Protein AF-A0A3B9Y6M0-F1 (afdb_monomer)

Nearest PDB structures (foldseek):
  7udb-assembly1_B  TM=4.988E-01  e=3.329E+00  Rattus norvegicus
  4oyd-assembly2_D  TM=5.673E-01  e=6.336E+00  synthetic construct
  1wlx-assembly1_A  TM=3.852E-01  e=4.947E+00  Homo sapiens

Foldseek 3Di:
DDLLVVLLVLLVVLLVVLVVLQVVQVVQLVVLPPDPDPDPVSVVVSVVSLVVSLVVCLVVNLVSVVVSVVSVVVSLVVDDPVSNVVSVVSSCVRCVVLLCQAPLSVCVVVPDPPDDPRVVNVVCLQVLQQDGPGSSNSSSSNSVSPDPVSVVVNPPDD

Solvent-accessible surface area (backbone atoms only — not comparable to full-atom values): 8953 Å² total; per-residue (Å²): 133,55,63,67,55,52,54,51,53,50,44,51,50,54,41,54,50,53,55,50,50,44,52,52,51,53,62,70,41,54,88,72,64,78,63,89,69,94,49,80,66,49,60,58,49,47,49,51,53,44,51,54,52,35,66,68,46,42,60,62,54,43,55,52,50,54,52,49,52,51,52,50,56,59,46,57,77,73,46,52,77,70,53,44,56,54,51,53,52,51,45,43,69,66,45,44,70,56,50,54,47,4,56,65,51,34,48,64,68,68,47,66,90,86,58,83,77,46,63,67,56,51,49,51,52,70,68,59,67,59,42,52,94,46,63,61,15,23,39,48,21,40,45,61,48,62,34,74,69,43,45,54,58,67,65,50,78,132

pLDDT: mean 88.09, std 11.87, range [53.06, 98.62]

Sequence (158 aa):
MNTAENVIQLTDTMRAFLDKLDADLHTSLKPSITSFPSEPEHWANVQKVQDSLCQQYNPMLTDFLDASYASLTELDTELSPQDRGACQSYHRALLQPYFLQSQFVRRALDKPLGYAGDFGVNEMLFDNKPCGVSPISRLISHYALNNGPARAHRGRMP

Structure (mmCIF, N/CA/C/O backbone):
data_AF-A0A3B9Y6M0-F1
#
_entry.id   AF-A0A3B9Y6M0-F1
#
loop_
_atom_site.group_PDB
_atom_site.id
_atom_site.type_symbol
_atom_site.label_atom_id
_atom_site.label_alt_id
_atom_site.label_comp_id
_atom_site.label_asym_id
_atom_site.label_entity_id
_atom_site.label_seq_id
_atom_site.pdbx_PDB_ins_code
_atom_site.Cartn_x
_atom_site.Cartn_y
_atom_site.Cartn_z
_atom_site.occupancy
_atom_site.B_iso_or_equiv
_atom_site.auth_seq_id
_atom_site.auth_comp_id
_atom_site.auth_asym_id
_atom_site.auth_atom_id
_atom_site.pdbx_PDB_model_num
ATOM 1 N N . MET A 1 1 ? -8.166 -6.309 25.920 1.00 61.28 1 MET A N 1
ATOM 2 C CA . MET A 1 1 ? -7.571 -5.338 24.988 1.00 61.28 1 MET A CA 1
ATOM 3 C C . MET A 1 1 ? 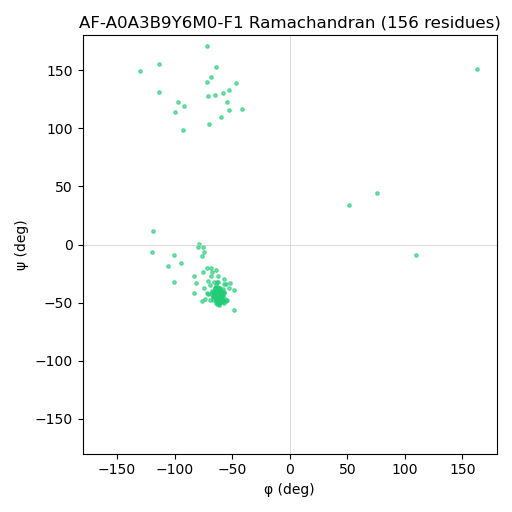-8.730 -4.656 24.287 1.00 61.28 1 MET A C 1
ATOM 5 O O . MET A 1 1 ? -9.620 -5.360 23.822 1.00 61.28 1 MET A O 1
ATOM 9 N N . ASN A 1 2 ? -8.812 -3.331 24.359 1.00 88.69 2 ASN A N 1
ATOM 10 C CA . ASN A 1 2 ? -9.865 -2.540 23.714 1.00 88.69 2 ASN A CA 1
ATOM 11 C C . ASN A 1 2 ? -9.686 -2.617 22.180 1.00 88.69 2 ASN A C 1
ATOM 13 O O . ASN A 1 2 ? -8.554 -2.633 21.703 1.00 88.69 2 ASN A O 1
ATOM 17 N N . THR A 1 3 ? -10.767 -2.652 21.396 1.00 93.19 3 THR A N 1
ATOM 18 C CA . THR A 1 3 ? -10.730 -2.610 19.920 1.00 93.19 3 THR A CA 1
ATOM 19 C C . THR A 1 3 ? -9.836 -1.478 19.394 1.00 93.19 3 THR A C 1
ATOM 21 O O . THR A 1 3 ? -9.058 -1.693 18.467 1.00 93.19 3 THR A O 1
ATOM 24 N N . ALA A 1 4 ? -9.852 -0.299 20.027 1.00 94.38 4 ALA A N 1
ATOM 25 C CA . ALA A 1 4 ? -8.963 0.810 19.668 1.00 94.38 4 ALA A CA 1
ATOM 26 C C . ALA A 1 4 ? -7.471 0.479 19.880 1.00 94.38 4 ALA A C 1
ATOM 28 O O . ALA A 1 4 ? -6.637 0.810 19.038 1.00 94.38 4 ALA A O 1
ATOM 29 N N . GLU A 1 5 ? -7.125 -0.230 20.960 1.00 95.75 5 GLU A N 1
ATOM 30 C CA . GLU A 1 5 ? -5.753 -0.699 21.210 1.00 95.75 5 GLU A CA 1
ATOM 31 C C . GLU A 1 5 ? -5.317 -1.713 20.146 1.00 95.75 5 GLU A C 1
ATOM 33 O O . GLU A 1 5 ? -4.175 -1.669 19.694 1.00 95.75 5 GLU A O 1
ATOM 38 N N . ASN A 1 6 ? -6.225 -2.586 19.693 1.00 96.75 6 ASN A N 1
ATOM 39 C CA . ASN A 1 6 ? -5.935 -3.540 18.619 1.00 96.75 6 ASN A CA 1
ATOM 40 C C . ASN A 1 6 ? -5.641 -2.825 17.290 1.00 96.75 6 ASN A C 1
ATOM 42 O O . ASN A 1 6 ? -4.718 -3.218 16.576 1.00 96.75 6 ASN A O 1
ATOM 46 N N . VAL A 1 7 ? -6.376 -1.754 16.967 1.00 97.31 7 VAL A N 1
ATOM 47 C CA . VAL A 1 7 ? -6.128 -0.944 15.760 1.00 97.31 7 VAL A CA 1
ATOM 48 C C . VAL A 1 7 ? -4.781 -0.228 15.830 1.00 97.31 7 VAL A C 1
ATOM 50 O O . VAL A 1 7 ? -4.050 -0.200 14.835 1.00 97.31 7 VAL A O 1
ATOM 53 N N . ILE A 1 8 ? -4.432 0.324 16.994 1.00 97.19 8 ILE A N 1
ATOM 54 C CA . ILE A 1 8 ? -3.123 0.949 17.230 1.00 97.19 8 ILE A CA 1
ATOM 55 C C . ILE A 1 8 ? -2.012 -0.091 17.056 1.00 97.19 8 ILE A C 1
ATOM 57 O O . ILE A 1 8 ? -1.125 0.103 16.228 1.00 97.19 8 ILE A O 1
ATOM 61 N N . GLN A 1 9 ? -2.118 -1.237 17.732 1.00 98.00 9 GLN A N 1
ATOM 62 C CA . GLN A 1 9 ? -1.125 -2.311 17.671 1.00 98.00 9 GLN A CA 1
ATOM 63 C C . GLN A 1 9 ? -0.931 -2.853 16.248 1.00 98.00 9 GLN A C 1
ATOM 65 O O . GLN A 1 9 ? 0.197 -3.124 15.823 1.00 98.00 9 GLN A O 1
ATOM 70 N N . LEU A 1 10 ? -2.019 -3.019 15.492 1.00 98.25 10 LEU A N 1
ATOM 71 C CA . LEU A 1 10 ? -1.949 -3.452 14.101 1.00 98.25 10 LEU A CA 1
ATOM 72 C C . LEU A 1 10 ? -1.308 -2.377 13.217 1.00 98.25 10 LEU A C 1
ATOM 74 O O . LEU A 1 10 ? -0.456 -2.695 12.392 1.00 98.25 10 LEU A O 1
ATOM 78 N N . THR A 1 11 ? -1.644 -1.103 13.429 1.00 98.38 11 THR A N 1
ATOM 79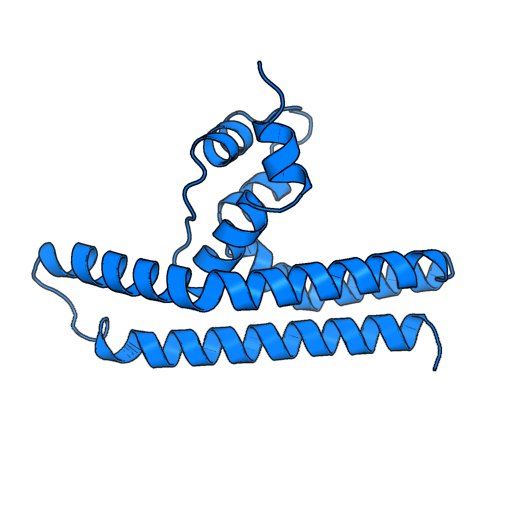 C CA . THR A 1 11 ? -1.016 0.018 12.714 1.00 98.38 11 THR A CA 1
ATOM 80 C C . THR A 1 11 ? 0.491 0.077 12.980 1.00 98.38 11 THR A C 1
ATOM 82 O O . THR A 1 11 ? 1.265 0.227 12.033 1.00 98.38 11 THR A O 1
ATOM 85 N N . ASP A 1 12 ? 0.924 -0.104 14.228 1.00 98.50 12 ASP A N 1
ATOM 86 C CA . ASP A 1 12 ? 2.344 -0.163 14.595 1.00 98.50 12 ASP A CA 1
ATOM 87 C C . ASP A 1 12 ? 3.050 -1.351 13.938 1.00 98.50 12 ASP A C 1
ATOM 89 O O . ASP A 1 12 ? 4.161 -1.223 13.423 1.00 98.50 12 ASP A O 1
ATOM 93 N N . THR A 1 13 ? 2.376 -2.500 13.882 1.00 98.56 13 THR A N 1
ATOM 94 C CA . THR A 1 13 ? 2.886 -3.696 13.199 1.00 98.56 13 THR A CA 1
ATOM 95 C C . THR A 1 13 ? 3.060 -3.441 11.701 1.00 98.56 13 THR A C 1
ATOM 97 O O . THR A 1 13 ? 4.103 -3.773 11.135 1.00 98.56 13 THR A O 1
ATOM 100 N N . MET A 1 14 ? 2.083 -2.794 11.055 1.00 98.62 14 MET A N 1
ATOM 101 C CA . MET A 1 14 ? 2.183 -2.387 9.650 1.00 98.62 14 MET A CA 1
ATOM 102 C C . MET A 1 14 ? 3.328 -1.399 9.431 1.00 98.62 14 MET A C 1
ATOM 104 O O . MET A 1 14 ? 4.085 -1.540 8.470 1.00 98.62 14 MET A O 1
ATOM 108 N N . ARG A 1 15 ? 3.489 -0.420 10.327 1.00 98.31 15 ARG A N 1
ATOM 109 C CA . ARG A 1 15 ? 4.572 0.561 10.252 1.00 98.31 15 ARG A CA 1
ATOM 110 C C . ARG A 1 15 ? 5.938 -0.117 10.347 1.00 98.31 15 ARG A C 1
ATOM 112 O O . ARG A 1 15 ? 6.770 0.088 9.469 1.00 98.31 15 ARG A O 1
ATOM 119 N N . ALA A 1 16 ? 6.135 -0.963 11.356 1.00 98.38 16 ALA A N 1
ATOM 120 C CA . ALA A 1 16 ? 7.383 -1.687 11.570 1.00 98.38 16 ALA A CA 1
ATOM 121 C C . ALA A 1 16 ? 7.725 -2.622 10.400 1.00 98.38 16 ALA A C 1
ATOM 123 O O . ALA A 1 16 ? 8.890 -2.736 10.014 1.00 98.38 16 ALA A O 1
ATOM 124 N N . PHE A 1 17 ? 6.717 -3.266 9.806 1.00 98.44 17 PHE A N 1
ATOM 125 C CA . PHE A 1 17 ? 6.898 -4.070 8.601 1.00 98.44 17 PHE A CA 1
ATOM 126 C C . PHE A 1 17 ? 7.405 -3.223 7.425 1.00 98.44 17 PHE A C 1
ATOM 128 O O . PHE A 1 17 ? 8.390 -3.598 6.790 1.00 98.44 17 PHE A O 1
ATOM 135 N N . LEU A 1 18 ? 6.776 -2.072 7.157 1.00 97.81 18 LEU A N 1
ATOM 136 C CA . LEU A 1 18 ? 7.188 -1.178 6.071 1.00 97.81 18 LEU A CA 1
ATOM 137 C C . LEU A 1 18 ? 8.582 -0.578 6.305 1.00 97.81 18 LEU A C 1
ATOM 139 O O . LEU A 1 18 ? 9.364 -0.513 5.360 1.00 97.81 18 LEU A O 1
ATOM 143 N N . ASP A 1 19 ? 8.918 -0.195 7.541 1.00 97.44 19 ASP A N 1
ATOM 144 C CA . ASP A 1 19 ? 10.264 0.270 7.911 1.00 97.44 19 ASP A CA 1
ATOM 145 C C . ASP A 1 19 ? 11.325 -0.803 7.626 1.00 97.44 19 ASP A C 1
ATOM 147 O O . ASP A 1 19 ? 12.357 -0.525 7.012 1.00 97.44 19 ASP A O 1
ATOM 151 N N . LYS A 1 20 ? 11.065 -2.050 8.038 1.00 96.75 20 LYS A N 1
ATOM 152 C CA . LYS A 1 20 ? 11.986 -3.167 7.802 1.00 96.75 20 LYS A CA 1
ATOM 153 C C . LYS A 1 20 ? 12.142 -3.463 6.312 1.00 96.75 20 LYS A C 1
ATOM 155 O O . LYS A 1 20 ? 13.264 -3.613 5.837 1.00 96.75 20 LYS A O 1
ATOM 160 N N . LEU A 1 21 ? 11.032 -3.517 5.579 1.00 95.94 21 LEU A N 1
ATOM 161 C CA . LEU A 1 21 ? 11.042 -3.762 4.141 1.00 95.94 21 LEU A CA 1
ATOM 162 C C . LEU A 1 21 ? 11.836 -2.680 3.396 1.00 95.94 21 LEU A C 1
ATOM 164 O O . LEU A 1 21 ? 12.650 -3.003 2.536 1.00 95.94 21 LEU A O 1
ATOM 168 N N . ASP A 1 22 ? 11.642 -1.407 3.740 1.00 94.06 22 ASP A N 1
ATOM 169 C CA . ASP A 1 22 ? 12.385 -0.304 3.129 1.00 94.06 22 ASP A CA 1
ATOM 170 C C . ASP A 1 22 ? 13.895 -0.405 3.414 1.00 94.06 22 ASP A C 1
ATOM 172 O O . ASP A 1 22 ? 14.720 -0.268 2.506 1.00 94.06 22 ASP A O 1
ATOM 176 N N . ALA A 1 23 ? 14.277 -0.756 4.647 1.00 92.81 23 ALA A N 1
ATOM 177 C CA . ALA A 1 23 ? 15.674 -0.996 5.012 1.00 92.81 23 ALA A CA 1
ATOM 178 C C . ALA A 1 23 ? 16.305 -2.175 4.241 1.00 92.81 23 ALA A C 1
ATOM 180 O O . ALA A 1 23 ? 17.447 -2.072 3.766 1.00 92.81 23 ALA A O 1
ATOM 181 N N . ASP A 1 24 ? 15.567 -3.274 4.071 1.00 92.00 24 ASP A N 1
ATOM 182 C CA . ASP A 1 24 ? 16.008 -4.456 3.322 1.00 92.00 24 ASP A CA 1
ATOM 183 C C . ASP A 1 24 ? 16.201 -4.125 1.829 1.00 92.00 24 ASP A C 1
ATOM 185 O O . ASP A 1 24 ? 17.218 -4.488 1.222 1.00 92.00 24 ASP A O 1
ATOM 189 N N . LEU A 1 25 ? 15.279 -3.354 1.240 1.00 90.19 25 LEU A N 1
ATOM 190 C CA . LEU A 1 25 ? 15.373 -2.880 -0.145 1.00 90.19 25 LEU A CA 1
ATOM 191 C C . LEU A 1 25 ? 16.560 -1.932 -0.340 1.00 90.19 25 LEU A C 1
ATOM 193 O O . LEU A 1 25 ? 17.310 -2.068 -1.309 1.00 90.19 25 LEU A O 1
ATOM 197 N N . HIS A 1 26 ? 16.775 -1.000 0.590 1.00 85.56 26 HIS A N 1
ATOM 198 C CA . HIS A 1 26 ? 17.921 -0.096 0.554 1.00 85.56 26 HIS A CA 1
ATOM 199 C C . HIS A 1 26 ? 19.255 -0.842 0.637 1.00 85.56 26 HIS A C 1
ATOM 201 O O . HIS A 1 26 ? 20.199 -0.496 -0.077 1.00 85.56 26 HIS A O 1
ATOM 207 N N . THR A 1 27 ? 19.339 -1.880 1.467 1.00 85.62 27 THR A N 1
ATOM 208 C CA . THR A 1 27 ? 20.538 -2.726 1.575 1.00 85.62 27 THR A CA 1
ATOM 209 C C . THR A 1 27 ? 20.781 -3.506 0.284 1.00 85.62 27 THR A C 1
ATOM 211 O O . THR A 1 27 ? 21.911 -3.551 -0.201 1.00 85.62 27 THR A O 1
ATOM 214 N N . SER A 1 28 ? 19.716 -4.029 -0.326 1.00 81.88 28 SER A N 1
ATOM 215 C CA . SER A 1 28 ? 19.773 -4.784 -1.584 1.00 81.88 28 SER A CA 1
ATOM 216 C C . SER A 1 28 ? 20.143 -3.920 -2.798 1.00 81.88 28 SER A C 1
ATOM 218 O O . SER A 1 28 ? 20.733 -4.414 -3.756 1.00 81.88 28 SER A O 1
ATOM 220 N N . LEU A 1 29 ? 19.842 -2.618 -2.759 1.00 75.62 29 LEU A N 1
ATOM 221 C CA . LEU A 1 29 ? 20.174 -1.674 -3.830 1.00 75.62 29 LEU A CA 1
ATOM 222 C C . LEU A 1 29 ? 21.612 -1.149 -3.799 1.00 75.62 29 LEU A C 1
ATOM 224 O O . LEU A 1 29 ? 22.167 -0.861 -4.859 1.00 75.62 29 LEU A O 1
ATOM 228 N N . LYS A 1 30 ? 22.219 -0.981 -2.616 1.00 68.31 30 LYS A N 1
ATOM 229 C CA . LYS A 1 30 ? 23.549 -0.356 -2.461 1.00 68.31 30 LYS A CA 1
ATOM 230 C C . LYS A 1 30 ? 24.662 -0.940 -3.351 1.00 68.31 30 LYS A C 1
ATOM 232 O O . LYS A 1 30 ? 25.477 -0.145 -3.803 1.00 68.31 30 LYS A O 1
ATOM 237 N N . PRO A 1 31 ? 24.702 -2.242 -3.690 1.00 58.34 31 PRO A N 1
ATOM 238 C CA . PRO A 1 31 ? 25.687 -2.763 -4.640 1.00 58.34 31 PRO A CA 1
ATOM 239 C C . PRO A 1 31 ? 25.547 -2.211 -6.072 1.00 58.34 31 PRO A C 1
ATOM 241 O O . PRO A 1 31 ? 26.510 -2.254 -6.829 1.00 58.34 31 PRO A O 1
ATOM 244 N N . SER A 1 32 ? 24.368 -1.703 -6.456 1.00 55.41 32 SER A N 1
ATOM 245 C CA . SER A 1 32 ? 24.007 -1.430 -7.859 1.00 55.41 32 SER A CA 1
ATOM 246 C C . SER A 1 32 ? 24.003 0.055 -8.258 1.00 55.41 32 SER A C 1
ATOM 248 O O . SER A 1 32 ? 24.052 0.344 -9.448 1.00 55.41 32 SER A O 1
ATOM 250 N N . ILE A 1 33 ? 23.943 1.000 -7.304 1.00 58.25 33 ILE A N 1
ATOM 251 C CA . ILE A 1 33 ? 23.691 2.441 -7.576 1.00 58.25 33 ILE A CA 1
ATOM 252 C C . ILE A 1 33 ? 24.839 3.366 -7.106 1.00 58.25 33 ILE A C 1
ATOM 254 O O . ILE A 1 33 ? 24.824 4.564 -7.360 1.00 58.25 33 ILE A O 1
ATOM 258 N N . THR A 1 34 ? 25.861 2.867 -6.401 1.00 53.06 34 THR A N 1
ATOM 259 C CA . THR A 1 34 ? 26.893 3.736 -5.786 1.00 53.06 34 THR A CA 1
ATOM 260 C C . THR A 1 34 ? 27.963 4.261 -6.747 1.00 53.06 34 THR A C 1
ATOM 262 O O . THR A 1 34 ? 28.859 4.981 -6.310 1.00 53.06 34 THR A O 1
ATOM 265 N N . SER A 1 35 ? 27.904 3.936 -8.039 1.00 56.12 35 SER A N 1
ATOM 266 C CA . SER A 1 35 ? 28.778 4.552 -9.042 1.00 56.12 35 SER A CA 1
ATOM 267 C C . SER A 1 35 ? 28.033 5.696 -9.726 1.00 56.12 35 SER A C 1
ATOM 269 O O . SER A 1 35 ? 26.968 5.483 -10.290 1.00 56.12 35 SER A O 1
ATOM 271 N N . PHE A 1 36 ? 28.583 6.915 -9.676 1.00 53.94 36 PHE A N 1
ATOM 272 C CA . PHE A 1 36 ? 28.150 7.999 -10.564 1.00 53.94 36 PHE A CA 1
ATOM 273 C C . PHE A 1 36 ? 28.374 7.529 -12.005 1.00 53.94 36 PHE A C 1
ATOM 275 O O . PHE A 1 36 ? 29.534 7.374 -12.398 1.00 53.94 36 PHE A O 1
ATOM 282 N N . PRO A 1 37 ? 27.328 7.246 -12.791 1.00 59.56 37 PRO A N 1
ATOM 283 C CA . PRO A 1 37 ? 27.522 6.534 -14.034 1.00 59.56 37 PRO A CA 1
ATOM 284 C C . PRO A 1 37 ? 27.716 7.537 -15.155 1.00 59.56 37 PRO A C 1
ATOM 286 O O . PRO A 1 37 ? 26.823 8.320 -15.471 1.00 59.56 37 PRO A O 1
ATOM 289 N N . SER A 1 38 ? 28.875 7.470 -15.792 1.00 60.03 38 SER A N 1
ATOM 290 C CA . SER A 1 38 ? 29.141 8.165 -17.052 1.00 60.03 38 SER A CA 1
ATOM 291 C C . SER A 1 38 ? 28.446 7.489 -18.247 1.00 60.03 38 SER A C 1
ATOM 293 O O . SER A 1 38 ? 28.495 8.015 -19.355 1.00 60.03 38 SER A O 1
ATOM 295 N N . GLU A 1 39 ? 27.815 6.324 -18.042 1.00 66.31 39 GLU A N 1
ATOM 296 C CA . GLU A 1 39 ? 27.320 5.447 -19.107 1.00 66.31 39 GLU A CA 1
ATOM 297 C C . GLU A 1 39 ? 25.781 5.332 -19.136 1.00 66.31 39 GLU A C 1
ATOM 299 O O . GLU A 1 39 ? 25.164 5.023 -18.110 1.00 66.31 39 GLU A O 1
ATOM 304 N N . PRO A 1 40 ? 25.139 5.502 -20.312 1.00 66.75 40 PRO A N 1
ATOM 305 C CA . PRO A 1 40 ? 23.688 5.363 -20.482 1.00 66.75 40 PRO A CA 1
ATOM 306 C C . PRO A 1 40 ? 23.112 4.002 -20.054 1.00 66.75 40 PRO A C 1
ATOM 308 O O . PRO A 1 40 ? 21.968 3.932 -19.605 1.00 66.75 40 PRO A O 1
ATOM 311 N N . GLU A 1 41 ? 23.892 2.920 -20.156 1.00 70.44 41 GLU A N 1
ATOM 312 C CA . GLU A 1 41 ? 23.460 1.554 -19.818 1.00 70.44 41 GLU A CA 1
ATOM 313 C C . GLU A 1 41 ? 23.219 1.347 -18.314 1.00 70.44 41 GLU A C 1
ATOM 315 O O . GLU A 1 41 ? 22.468 0.454 -17.910 1.00 70.44 41 GLU A O 1
ATOM 320 N N . HIS A 1 42 ? 23.793 2.205 -17.467 1.00 75.25 42 HIS A N 1
ATOM 321 C CA . HIS A 1 42 ? 23.649 2.100 -16.020 1.00 75.25 42 HIS A CA 1
ATOM 322 C C . HIS A 1 42 ? 22.199 2.279 -15.562 1.00 75.25 42 HIS A C 1
ATOM 324 O O . HIS A 1 42 ? 21.710 1.493 -14.753 1.00 75.25 42 HIS A O 1
ATOM 330 N N . TRP A 1 43 ? 21.480 3.269 -16.099 1.00 73.25 43 TRP A N 1
ATOM 331 C CA . TRP A 1 43 ? 20.089 3.526 -15.710 1.00 73.25 43 TRP A CA 1
ATOM 332 C C . TRP A 1 43 ? 19.168 2.359 -16.072 1.00 73.25 43 TRP A C 1
ATOM 334 O O . TRP A 1 43 ? 18.291 1.998 -15.287 1.00 73.25 43 TRP A O 1
ATOM 344 N N . ALA A 1 44 ? 19.409 1.718 -17.219 1.00 79.56 44 ALA A N 1
ATOM 345 C CA . ALA A 1 44 ? 18.687 0.515 -17.619 1.00 79.56 44 ALA A CA 1
ATOM 346 C C . ALA A 1 44 ? 18.970 -0.664 -16.671 1.00 79.56 44 ALA A C 1
ATOM 348 O O . ALA A 1 44 ? 18.060 -1.427 -16.347 1.00 79.56 44 ALA A O 1
ATOM 349 N N . ASN A 1 45 ? 20.205 -0.801 -16.183 1.00 80.62 45 ASN A N 1
ATOM 350 C CA . ASN A 1 45 ? 20.563 -1.832 -15.209 1.00 80.62 45 ASN A CA 1
ATOM 351 C C . ASN A 1 45 ? 19.962 -1.560 -13.823 1.00 80.62 45 ASN A C 1
ATOM 353 O O . ASN A 1 45 ? 19.398 -2.475 -13.224 1.00 80.62 45 ASN A O 1
ATOM 357 N N . VAL A 1 46 ? 19.987 -0.312 -13.342 1.00 79.31 46 VAL A N 1
ATOM 358 C CA . VAL A 1 46 ? 19.315 0.086 -12.091 1.00 79.31 46 VAL A CA 1
ATOM 359 C C . VAL A 1 46 ? 17.819 -0.211 -12.166 1.00 79.31 46 VAL A C 1
ATOM 361 O O . VAL A 1 46 ? 17.262 -0.794 -11.237 1.00 79.31 46 VAL A O 1
ATOM 364 N N . GLN A 1 47 ? 17.182 0.125 -13.291 1.00 79.94 47 GLN A N 1
ATOM 365 C CA . GLN A 1 47 ? 15.775 -0.175 -13.538 1.00 79.94 47 GLN A CA 1
ATOM 366 C C . GLN A 1 47 ? 15.500 -1.685 -13.463 1.00 79.94 47 GLN A C 1
ATOM 368 O O . GLN A 1 47 ? 14.611 -2.098 -12.724 1.00 79.94 47 GLN A O 1
ATOM 373 N N . LYS A 1 48 ? 16.303 -2.514 -14.146 1.00 83.19 48 LYS A N 1
ATOM 374 C CA . LYS A 1 48 ? 16.178 -3.982 -14.102 1.00 83.19 48 LYS A CA 1
ATOM 375 C C . LYS A 1 48 ? 16.318 -4.547 -12.687 1.00 83.19 48 LYS A C 1
ATOM 377 O O . LYS A 1 48 ? 15.538 -5.415 -12.304 1.00 83.19 48 LYS A O 1
ATOM 382 N N . VAL A 1 49 ? 17.288 -4.064 -11.906 1.00 84.81 49 VAL A N 1
ATOM 383 C CA . VAL A 1 49 ? 17.477 -4.498 -10.510 1.00 84.81 49 VAL A CA 1
ATOM 384 C C . VAL A 1 49 ? 16.266 -4.115 -9.662 1.00 84.81 49 VAL A C 1
ATOM 386 O O . VAL A 1 49 ? 15.748 -4.947 -8.921 1.00 84.81 49 VAL A O 1
ATOM 389 N N . GLN A 1 50 ? 15.775 -2.881 -9.796 1.00 83.12 50 GLN A N 1
ATOM 390 C CA . GLN A 1 50 ? 14.577 -2.433 -9.088 1.00 83.12 50 GLN A CA 1
ATOM 391 C C . GLN A 1 50 ? 13.347 -3.268 -9.458 1.00 83.12 50 GLN A C 1
ATOM 393 O O . GLN A 1 50 ? 12.588 -3.642 -8.565 1.00 83.12 50 GLN A O 1
ATOM 398 N N . ASP A 1 51 ? 13.167 -3.602 -10.735 1.00 84.81 51 ASP A N 1
ATOM 399 C CA . ASP A 1 51 ? 12.043 -4.419 -11.200 1.00 84.81 51 ASP A CA 1
ATOM 400 C C . ASP A 1 51 ? 12.136 -5.859 -10.675 1.00 84.81 51 ASP A C 1
ATOM 402 O O . ASP A 1 51 ? 11.135 -6.409 -10.214 1.00 84.81 51 ASP A O 1
ATOM 406 N N . SER A 1 52 ? 13.340 -6.441 -10.647 1.00 88.25 52 SER A N 1
ATOM 407 C CA . SER A 1 52 ? 13.585 -7.761 -10.051 1.00 88.25 52 SER A CA 1
ATOM 408 C C . SER A 1 52 ? 13.281 -7.782 -8.551 1.00 88.25 52 SER A C 1
ATOM 410 O O . SER A 1 52 ? 12.644 -8.718 -8.069 1.00 88.25 52 SER A O 1
ATOM 412 N N . LEU A 1 53 ? 13.700 -6.751 -7.807 1.00 88.69 53 LEU A N 1
ATOM 413 C CA . LEU A 1 53 ? 13.358 -6.616 -6.388 1.00 88.69 53 LEU A CA 1
ATOM 414 C C . LEU A 1 53 ? 11.846 -6.472 -6.211 1.00 88.69 53 LEU A C 1
ATOM 416 O O . LEU A 1 53 ? 11.260 -7.124 -5.351 1.00 88.69 53 LEU A O 1
ATOM 420 N N . CYS A 1 54 ? 11.185 -5.674 -7.052 1.00 88.38 54 CYS A N 1
ATOM 421 C CA . CYS A 1 54 ? 9.735 -5.539 -6.979 1.00 88.38 54 CYS A CA 1
ATOM 422 C C . CYS A 1 54 ? 9.044 -6.896 -7.164 1.00 88.38 54 CYS A C 1
ATOM 424 O O . CYS A 1 54 ? 8.220 -7.278 -6.340 1.00 88.38 54 CYS A O 1
ATOM 426 N N . GLN A 1 55 ? 9.427 -7.664 -8.185 1.00 90.38 55 GLN A N 1
ATOM 427 C CA . GLN A 1 55 ? 8.875 -9.000 -8.431 1.00 90.38 55 GLN A CA 1
ATOM 428 C C . GLN A 1 55 ? 9.084 -9.955 -7.250 1.00 90.38 55 GLN A C 1
ATOM 430 O O . GLN A 1 55 ? 8.171 -10.700 -6.904 1.00 90.38 55 GLN A O 1
ATOM 435 N N . GLN A 1 56 ? 10.251 -9.902 -6.606 1.00 93.38 56 GLN A N 1
ATOM 436 C CA . GLN A 1 56 ? 10.571 -10.738 -5.451 1.00 93.38 56 GLN A CA 1
ATOM 437 C C . GLN A 1 56 ? 9.715 -10.402 -4.218 1.00 93.38 56 GLN A C 1
ATOM 439 O O . GLN A 1 56 ? 9.237 -11.309 -3.540 1.00 93.38 56 GLN A O 1
ATOM 444 N N . TYR A 1 57 ? 9.532 -9.114 -3.909 1.00 95.19 57 TYR A N 1
ATOM 445 C CA . TYR A 1 57 ? 8.887 -8.670 -2.665 1.00 95.19 57 TYR A CA 1
ATOM 446 C C . TYR A 1 57 ? 7.379 -8.404 -2.802 1.00 95.19 57 TYR A C 1
ATOM 448 O O . TYR A 1 57 ? 6.677 -8.352 -1.791 1.00 95.19 57 TYR A O 1
ATOM 456 N N . ASN A 1 58 ? 6.857 -8.270 -4.026 1.00 94.56 58 ASN A N 1
ATOM 457 C CA . ASN A 1 58 ? 5.444 -7.977 -4.287 1.00 94.56 58 ASN A CA 1
ATOM 458 C C . ASN A 1 58 ? 4.464 -8.956 -3.615 1.00 94.56 58 ASN A C 1
ATOM 460 O O . ASN A 1 58 ? 3.526 -8.459 -2.987 1.00 94.56 58 ASN A O 1
ATOM 464 N N . PRO A 1 59 ? 4.632 -10.295 -3.703 1.00 96.25 59 PRO A N 1
ATOM 465 C CA . PRO A 1 59 ? 3.702 -11.229 -3.064 1.00 96.25 59 PRO A CA 1
ATOM 466 C C . PRO A 1 59 ? 3.650 -11.031 -1.547 1.00 96.25 59 PRO A C 1
ATOM 468 O O . PRO A 1 59 ? 2.580 -10.817 -0.993 1.00 96.25 59 PRO A O 1
ATOM 471 N N . MET A 1 60 ? 4.818 -10.961 -0.899 1.00 96.81 60 MET A N 1
ATOM 472 C CA . MET A 1 60 ? 4.932 -10.763 0.549 1.00 96.81 60 MET A CA 1
ATOM 473 C C . MET A 1 60 ? 4.253 -9.469 1.014 1.00 96.81 60 MET A C 1
ATOM 475 O O . ME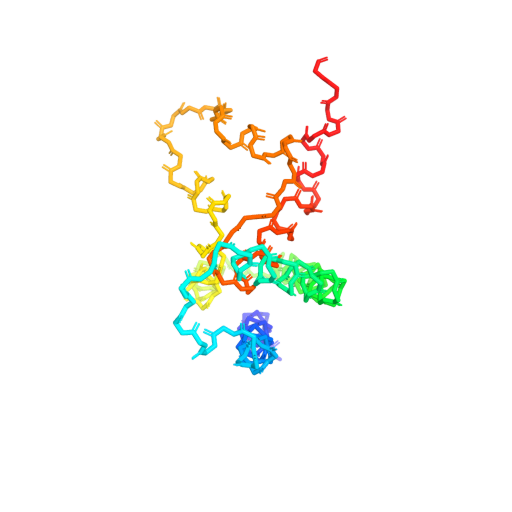T A 1 60 ? 3.499 -9.486 1.985 1.00 96.81 60 MET A O 1
ATOM 479 N N . LEU A 1 61 ? 4.518 -8.346 0.335 1.00 96.94 61 LEU A N 1
ATOM 480 C CA . LEU A 1 61 ? 3.893 -7.067 0.676 1.00 96.94 61 LEU A CA 1
ATOM 481 C C . LEU A 1 61 ? 2.376 -7.117 0.466 1.00 96.94 61 LEU A C 1
ATOM 483 O O . LEU A 1 61 ? 1.633 -6.608 1.302 1.00 96.94 61 LEU A O 1
ATOM 487 N N . THR A 1 62 ? 1.929 -7.701 -0.647 1.00 96.50 62 THR A N 1
ATOM 488 C CA . THR A 1 62 ? 0.504 -7.771 -0.996 1.00 96.50 62 THR A CA 1
ATOM 489 C C . THR A 1 62 ? -0.255 -8.602 0.028 1.00 96.50 62 THR A C 1
ATOM 491 O O . THR A 1 62 ? -1.222 -8.102 0.592 1.00 96.50 62 THR A O 1
ATOM 494 N N . ASP A 1 63 ? 0.229 -9.806 0.338 1.00 97.44 63 ASP A N 1
ATOM 495 C CA . ASP A 1 63 ? -0.401 -10.700 1.313 1.00 97.44 63 ASP A CA 1
ATOM 496 C C . ASP A 1 63 ? -0.469 -10.049 2.702 1.00 97.44 63 ASP A C 1
ATOM 498 O O . ASP A 1 63 ? -1.502 -10.094 3.373 1.00 97.44 63 ASP A O 1
ATOM 502 N N . PHE A 1 64 ? 0.616 -9.389 3.125 1.00 98.25 64 PHE A N 1
ATOM 503 C CA . PHE A 1 64 ? 0.662 -8.693 4.408 1.00 98.25 64 PHE A CA 1
ATOM 504 C C . PHE A 1 64 ? -0.330 -7.523 4.478 1.00 98.25 64 PHE A C 1
ATOM 506 O O . PHE A 1 64 ? -1.058 -7.389 5.466 1.00 98.25 64 PHE A O 1
ATOM 513 N N . LEU A 1 65 ? -0.366 -6.665 3.452 1.00 97.75 65 LEU A N 1
ATOM 514 C CA . LEU A 1 65 ? -1.276 -5.520 3.424 1.00 97.75 65 LEU A CA 1
ATOM 515 C C . LEU A 1 65 ? -2.737 -5.955 3.293 1.00 97.75 65 LEU A C 1
ATOM 517 O O . LEU A 1 65 ? -3.567 -5.417 4.023 1.00 97.75 65 LEU A O 1
ATOM 521 N N . ASP A 1 66 ? -3.051 -6.937 2.445 1.00 97.00 66 ASP A N 1
ATOM 522 C CA . ASP A 1 66 ? -4.414 -7.461 2.298 1.00 97.00 66 ASP A CA 1
ATOM 523 C C . ASP A 1 66 ? -4.916 -8.039 3.633 1.00 97.00 66 ASP A C 1
ATOM 525 O O . ASP A 1 66 ? -6.002 -7.676 4.090 1.00 97.00 66 ASP A O 1
ATOM 529 N N . ALA A 1 67 ? -4.107 -8.855 4.321 1.00 97.81 67 ALA A N 1
ATOM 530 C CA . ALA A 1 67 ? -4.465 -9.406 5.630 1.00 97.81 67 ALA A CA 1
ATOM 531 C C . ALA A 1 67 ? -4.630 -8.317 6.709 1.00 97.81 67 ALA A C 1
ATOM 533 O O . ALA A 1 67 ? -5.570 -8.356 7.512 1.00 97.81 67 ALA A O 1
ATOM 534 N N . SER A 1 68 ? -3.746 -7.314 6.712 1.00 98.06 68 SER A N 1
ATOM 535 C CA . SER A 1 68 ? -3.804 -6.202 7.667 1.00 98.06 68 SER A CA 1
ATOM 536 C C . SER A 1 68 ? -5.044 -5.336 7.452 1.00 98.06 68 SER A C 1
ATOM 538 O O . SER A 1 68 ? -5.745 -5.011 8.408 1.00 98.06 68 SER A O 1
ATOM 540 N N . TYR A 1 69 ? -5.365 -4.986 6.204 1.00 96.75 69 TYR A N 1
ATOM 541 C CA . TYR A 1 69 ? -6.555 -4.190 5.898 1.00 96.75 69 TYR A CA 1
ATOM 542 C C . TYR A 1 69 ? -7.859 -4.969 6.092 1.00 96.75 69 TYR A C 1
ATOM 544 O O . TYR A 1 69 ? -8.854 -4.365 6.496 1.00 96.75 69 TYR A O 1
ATOM 552 N N . ALA A 1 70 ? -7.865 -6.288 5.879 1.00 96.69 70 ALA A N 1
ATOM 553 C CA . ALA A 1 70 ? -8.995 -7.138 6.251 1.00 96.69 70 ALA A CA 1
ATOM 554 C C . ALA A 1 70 ? -9.249 -7.076 7.767 1.00 96.69 70 ALA A C 1
ATOM 556 O O . ALA A 1 70 ? -10.354 -6.749 8.194 1.00 96.69 70 ALA A O 1
ATOM 557 N N . SER A 1 71 ? -8.195 -7.246 8.570 1.00 97.31 71 SER A N 1
ATOM 558 C CA . SER A 1 71 ? -8.272 -7.159 10.035 1.00 97.31 71 SER A CA 1
ATOM 559 C C . SER A 1 71 ? -8.720 -5.768 10.511 1.00 97.31 71 SER A C 1
ATOM 561 O O . SER A 1 71 ? -9.557 -5.649 11.401 1.00 97.31 71 SER A O 1
ATOM 563 N N . LEU A 1 72 ? -8.218 -4.691 9.892 1.00 96.81 72 LEU A N 1
ATOM 564 C CA . LEU A 1 72 ? -8.672 -3.324 10.185 1.00 96.81 72 LEU A CA 1
ATOM 565 C C . LEU A 1 72 ? -10.150 -3.112 9.843 1.00 96.81 72 LEU A C 1
ATOM 567 O O . LEU A 1 72 ? -10.834 -2.388 10.561 1.00 96.81 72 LEU A O 1
ATOM 571 N N . THR A 1 73 ? -10.639 -3.729 8.765 1.00 95.31 73 THR A N 1
ATOM 572 C CA . THR A 1 73 ? -12.050 -3.640 8.365 1.00 95.31 73 THR A CA 1
ATOM 573 C C . THR A 1 73 ? -12.950 -4.293 9.407 1.00 95.31 73 THR A C 1
ATOM 575 O O . THR A 1 73 ? -13.978 -3.721 9.756 1.00 95.31 73 THR A O 1
ATOM 578 N N . GLU A 1 74 ? -12.553 -5.449 9.941 1.00 96.38 74 GLU A N 1
ATOM 579 C CA . GLU A 1 74 ? -13.278 -6.126 11.022 1.00 96.38 74 GLU A CA 1
ATOM 580 C C . GLU A 1 74 ? -13.290 -5.271 12.296 1.00 96.38 74 GLU A C 1
ATOM 582 O O . GLU A 1 74 ? -14.359 -4.988 12.839 1.00 96.38 74 GLU A O 1
ATOM 587 N N . LEU A 1 75 ? -12.124 -4.765 12.713 1.00 96.12 75 LEU A N 1
ATOM 588 C CA . LEU A 1 75 ? -11.994 -3.915 13.900 1.00 96.12 75 LEU A CA 1
ATOM 589 C C . LEU A 1 75 ? -12.805 -2.613 13.793 1.00 96.12 75 LEU A C 1
ATOM 591 O O . LEU A 1 75 ? -13.388 -2.177 14.783 1.00 96.12 75 LEU A O 1
ATOM 595 N N . ASP A 1 76 ? -12.889 -1.992 12.610 1.00 94.69 76 ASP A N 1
ATOM 596 C CA . ASP A 1 76 ? -13.648 -0.748 12.414 1.00 94.69 76 ASP A CA 1
ATOM 597 C C . ASP A 1 76 ? -15.152 -0.909 12.697 1.00 94.69 76 ASP A C 1
ATOM 599 O O . ASP A 1 76 ? -15.804 0.058 13.108 1.00 94.69 7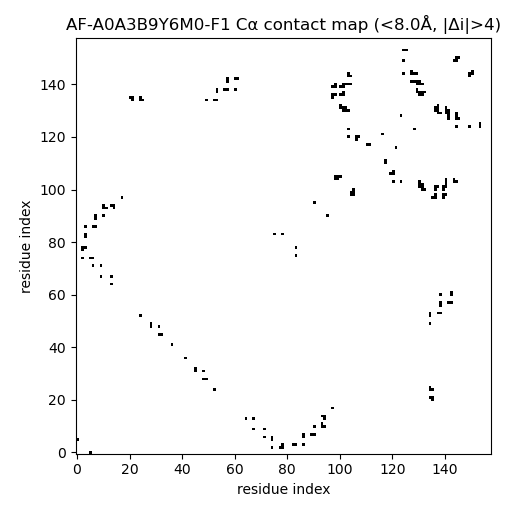6 ASP A O 1
ATOM 603 N N . THR A 1 77 ? -15.704 -2.120 12.540 1.00 94.31 77 THR A N 1
ATOM 604 C CA . THR A 1 77 ? -17.125 -2.396 12.825 1.00 94.31 77 THR A CA 1
ATOM 605 C C . THR A 1 77 ? -17.473 -2.293 14.310 1.00 94.31 77 THR A C 1
ATOM 607 O O . THR A 1 77 ? -18.620 -2.001 14.650 1.00 94.31 77 THR A O 1
ATOM 610 N N . GLU A 1 78 ? -16.483 -2.467 15.184 1.00 94.19 78 GLU A N 1
ATOM 611 C CA . GLU A 1 78 ? -16.640 -2.472 16.640 1.00 94.19 78 GLU A CA 1
ATOM 612 C C . GLU A 1 78 ? -16.235 -1.138 17.291 1.00 94.19 78 GLU A C 1
ATOM 614 O O . GLU A 1 78 ? -16.476 -0.925 18.481 1.00 94.19 78 GLU A O 1
ATOM 619 N N . LEU A 1 79 ? -15.625 -0.217 16.534 1.00 94.06 79 LEU A N 1
ATOM 620 C CA . LEU A 1 79 ? -15.168 1.067 17.065 1.00 94.06 79 LEU A CA 1
ATOM 621 C C . LEU A 1 79 ? -16.327 2.016 17.378 1.00 94.06 79 LEU A C 1
ATOM 623 O O . LEU A 1 79 ? -17.254 2.212 16.586 1.00 94.06 79 LEU A O 1
ATOM 627 N N . SER A 1 80 ? -16.199 2.718 18.505 1.00 93.62 80 SER A N 1
ATOM 628 C CA . SER A 1 80 ? -17.036 3.881 18.786 1.00 93.62 80 SER A CA 1
ATOM 629 C C . SER A 1 80 ? -16.761 5.002 17.763 1.00 93.62 80 SER A C 1
ATOM 631 O O . SER A 1 80 ? -15.644 5.109 17.245 1.00 93.62 80 SER A O 1
ATOM 633 N N . PRO A 1 81 ? -17.725 5.898 17.474 1.00 89.62 81 PRO A N 1
ATOM 634 C CA . PRO A 1 81 ? -17.492 7.024 16.565 1.00 89.62 81 PRO A CA 1
ATOM 635 C C . PRO A 1 81 ? -16.327 7.934 16.989 1.00 89.62 81 PRO A C 1
ATOM 637 O O . PRO A 1 81 ? -15.623 8.470 16.133 1.00 89.62 81 PRO A O 1
ATOM 640 N N . GLN A 1 82 ? -16.115 8.096 18.301 1.00 88.12 82 GLN A N 1
ATOM 641 C CA . GLN A 1 82 ? -15.018 8.892 18.850 1.00 88.12 82 GLN A CA 1
ATOM 642 C C . GLN A 1 82 ? -13.663 8.215 18.605 1.00 88.12 82 GLN A C 1
ATOM 644 O O . GLN A 1 82 ? -12.740 8.858 18.099 1.00 88.12 82 GLN A O 1
ATO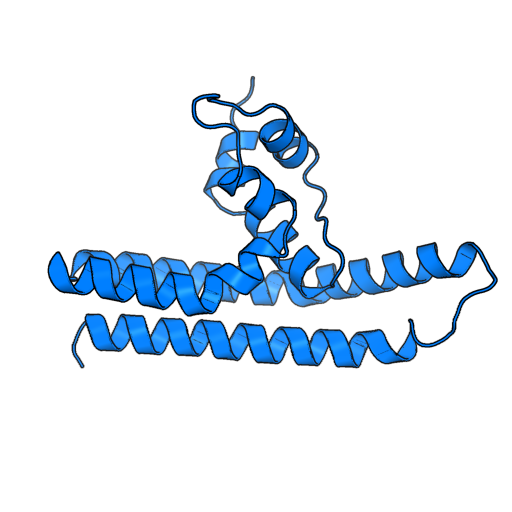M 649 N N . ASP A 1 83 ? -13.556 6.916 18.896 1.00 93.94 83 ASP A N 1
ATOM 650 C CA . ASP A 1 83 ? -12.310 6.165 18.716 1.00 93.94 83 ASP A CA 1
ATOM 651 C C . ASP A 1 83 ? -11.970 5.976 17.238 1.00 93.94 83 ASP A C 1
ATOM 653 O O . ASP A 1 83 ? -10.800 6.051 16.865 1.00 93.94 83 ASP A O 1
ATOM 657 N N . ARG A 1 84 ? -12.980 5.815 16.372 1.00 94.69 84 ARG A N 1
ATOM 658 C CA . ARG A 1 84 ? -12.799 5.699 14.919 1.00 94.69 84 ARG A CA 1
ATOM 659 C C . ARG A 1 84 ? -12.031 6.890 14.348 1.00 94.69 84 ARG A C 1
ATOM 661 O O . ARG A 1 84 ? -11.060 6.697 13.619 1.00 94.69 84 ARG A O 1
ATOM 668 N N . GLY A 1 85 ? -12.420 8.118 14.697 1.00 94.00 85 GLY A N 1
ATOM 669 C CA . GLY A 1 85 ? -11.744 9.326 14.209 1.00 94.00 85 GLY A CA 1
ATOM 670 C C . GLY A 1 85 ? -10.284 9.428 14.673 1.00 94.00 85 GLY A C 1
ATOM 671 O O . GLY A 1 85 ? -9.398 9.780 13.885 1.00 94.00 85 GLY A O 1
ATOM 672 N N . ALA A 1 86 ? -10.021 9.074 15.935 1.00 95.00 86 ALA A N 1
ATOM 673 C CA . ALA A 1 86 ? -8.671 9.051 16.496 1.00 95.00 86 ALA A CA 1
ATOM 674 C C . ALA A 1 86 ? -7.798 7.972 15.830 1.00 95.00 86 ALA A C 1
ATOM 676 O O . ALA A 1 86 ? -6.696 8.272 15.367 1.00 95.00 86 ALA A O 1
ATOM 677 N N . CYS A 1 87 ? -8.320 6.750 15.691 1.00 96.69 87 CYS A N 1
ATOM 678 C CA . CYS A 1 87 ? -7.634 5.627 15.055 1.00 96.69 87 CYS A CA 1
ATOM 679 C C . CYS A 1 87 ? -7.315 5.901 13.579 1.00 96.69 87 CYS A C 1
ATOM 681 O O . CYS A 1 87 ? -6.190 5.670 13.142 1.00 96.69 87 CYS A O 1
ATOM 683 N N . GLN A 1 88 ? -8.259 6.461 12.813 1.00 95.19 88 GLN A N 1
ATOM 684 C CA . GLN A 1 88 ? -8.025 6.846 11.415 1.00 95.19 88 GLN A CA 1
ATOM 685 C C . GLN A 1 88 ? -6.924 7.903 11.289 1.00 95.19 88 GLN A C 1
ATOM 687 O O . GLN A 1 88 ? -6.062 7.813 10.412 1.00 95.19 88 GLN A O 1
ATOM 692 N N . SER A 1 89 ? -6.936 8.905 12.171 1.00 95.94 89 SER A N 1
ATOM 693 C CA . SER A 1 89 ? -5.921 9.961 12.181 1.00 95.94 89 SER A CA 1
ATOM 694 C C . SER A 1 89 ? -4.537 9.404 12.505 1.00 95.94 89 SER A C 1
ATOM 696 O O . SER A 1 89 ? -3.571 9.747 11.823 1.00 95.94 89 SER A O 1
ATOM 698 N N . TYR A 1 90 ? -4.459 8.506 13.488 1.00 97.50 90 TYR A N 1
ATOM 699 C CA . TYR A 1 90 ? -3.234 7.815 13.877 1.00 97.50 90 TYR A CA 1
ATOM 700 C C . TYR A 1 90 ? -2.685 6.930 12.749 1.00 97.50 90 TYR A C 1
ATOM 702 O O . TYR A 1 90 ? -1.537 7.088 12.332 1.00 97.50 90 TYR A O 1
ATOM 710 N N . HIS A 1 91 ? -3.535 6.075 12.174 1.00 97.69 91 HIS A N 1
ATOM 711 C CA . HIS A 1 91 ? -3.185 5.205 11.053 1.00 97.69 91 HIS A CA 1
ATOM 712 C C . HIS A 1 91 ? -2.656 5.992 9.854 1.00 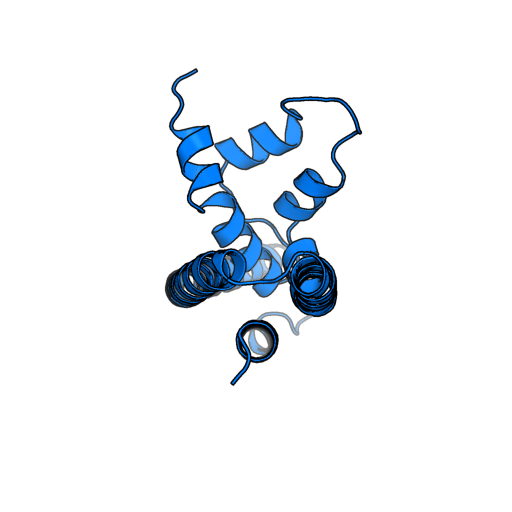97.69 91 HIS A C 1
ATOM 714 O O . HIS A 1 91 ? -1.605 5.678 9.288 1.00 97.69 91 HIS A O 1
ATOM 720 N N . ARG A 1 92 ? -3.356 7.074 9.499 1.00 96.56 92 ARG A N 1
ATOM 721 C CA . ARG A 1 92 ? -2.942 7.965 8.421 1.00 96.56 92 ARG A CA 1
ATOM 722 C C . ARG A 1 92 ? -1.587 8.607 8.720 1.00 96.56 92 ARG A C 1
ATOM 724 O O . ARG A 1 92 ? -0.731 8.593 7.846 1.00 96.56 92 ARG A O 1
ATOM 731 N N . ALA A 1 93 ? -1.360 9.120 9.928 1.00 97.69 93 ALA A N 1
ATOM 732 C CA . ALA A 1 93 ? -0.093 9.761 10.279 1.00 97.69 93 ALA A CA 1
ATOM 733 C C . ALA A 1 93 ? 1.120 8.826 10.103 1.00 97.69 93 ALA A C 1
ATOM 735 O O . ALA A 1 93 ? 2.162 9.267 9.618 1.00 97.69 93 ALA A O 1
ATOM 736 N N . LEU A 1 94 ? 0.978 7.540 10.442 1.00 97.75 94 LEU A N 1
ATOM 737 C CA . LEU A 1 94 ? 2.079 6.576 10.377 1.00 97.75 94 LEU A CA 1
ATOM 738 C C . LEU A 1 94 ? 2.306 5.979 8.986 1.00 97.75 94 LEU A C 1
ATOM 740 O O . LEU A 1 94 ? 3.462 5.820 8.574 1.00 97.75 94 LEU A O 1
ATOM 744 N N . LEU A 1 95 ? 1.231 5.635 8.270 1.00 97.62 95 LEU A N 1
ATOM 745 C CA . LEU A 1 95 ? 1.337 4.873 7.022 1.00 97.62 95 LEU A CA 1
ATOM 746 C C . LEU A 1 95 ? 1.231 5.734 5.764 1.00 97.62 95 LEU A C 1
ATOM 748 O O . LEU A 1 95 ? 1.889 5.430 4.767 1.00 97.62 95 LEU A O 1
ATOM 752 N N . GLN A 1 96 ? 0.461 6.829 5.791 1.00 95.50 96 GLN A N 1
ATOM 753 C CA . GLN A 1 96 ? 0.280 7.694 4.619 1.00 95.50 96 GLN A CA 1
ATOM 754 C C . GLN A 1 96 ? 1.608 8.163 3.997 1.00 95.50 96 GLN A C 1
ATOM 756 O O . GLN A 1 96 ? 1.679 8.191 2.766 1.00 95.50 96 GLN A O 1
ATOM 761 N N . PRO A 1 97 ? 2.675 8.473 4.766 1.00 95.31 97 PRO A N 1
ATOM 762 C CA . PRO A 1 97 ? 3.956 8.848 4.179 1.00 95.31 97 PRO A CA 1
ATOM 763 C C . PRO A 1 97 ? 4.536 7.820 3.199 1.00 95.31 97 PRO A C 1
ATOM 765 O O . PRO A 1 97 ? 5.135 8.247 2.220 1.00 95.31 97 PRO A O 1
ATOM 768 N N . TYR A 1 98 ? 4.338 6.508 3.392 1.00 95.38 98 TYR A N 1
ATOM 769 C CA . TYR A 1 98 ? 4.776 5.485 2.423 1.00 95.38 98 TYR A CA 1
ATOM 770 C C . TYR A 1 98 ? 3.901 5.471 1.181 1.00 95.38 98 TYR A C 1
ATOM 772 O O . TYR A 1 98 ? 4.401 5.489 0.057 1.00 95.38 98 TYR A O 1
ATOM 780 N N . PHE A 1 99 ? 2.583 5.481 1.390 1.00 95.06 99 PHE A N 1
ATOM 781 C CA . PHE A 1 99 ? 1.602 5.464 0.312 1.00 95.06 99 PHE A CA 1
ATOM 782 C C . PHE A 1 99 ? 1.790 6.650 -0.633 1.00 95.06 99 PHE A C 1
ATOM 784 O O . PHE A 1 99 ? 1.803 6.479 -1.849 1.00 95.06 99 PHE A O 1
ATOM 791 N N . LEU A 1 100 ? 2.054 7.838 -0.090 1.00 94.25 100 LEU A N 1
ATOM 792 C CA . LEU A 1 100 ? 2.271 9.042 -0.884 1.00 94.25 100 LEU A CA 1
ATOM 793 C C . LEU A 1 100 ? 3.633 9.117 -1.582 1.00 94.25 100 LEU A C 1
ATOM 795 O O . LEU A 1 100 ? 3.867 10.094 -2.296 1.00 94.25 100 LEU A O 1
ATOM 799 N N . GLN A 1 101 ? 4.530 8.144 -1.412 1.00 91.94 101 GLN A N 1
ATOM 800 C CA . GLN A 1 101 ? 5.710 8.039 -2.279 1.00 91.94 101 GLN A CA 1
ATOM 801 C C . GLN A 1 101 ? 5.344 7.479 -3.660 1.00 91.94 101 GLN A C 1
ATOM 803 O O . GLN A 1 101 ? 6.050 7.744 -4.633 1.00 91.94 101 GLN A O 1
ATOM 808 N N . SER A 1 102 ? 4.240 6.729 -3.770 1.00 92.88 102 SER A N 1
ATOM 809 C CA . SER A 1 102 ? 3.702 6.300 -5.061 1.00 92.88 102 SER A CA 1
ATOM 810 C C . SER A 1 102 ? 3.089 7.491 -5.796 1.00 92.88 102 SER A C 1
ATOM 812 O O . SER A 1 102 ? 2.216 8.187 -5.270 1.00 92.88 102 SER A O 1
ATOM 814 N N . GLN A 1 103 ? 3.507 7.694 -7.048 1.00 90.94 103 GLN A N 1
ATOM 815 C CA . GLN A 1 103 ? 2.936 8.734 -7.907 1.00 90.94 103 GLN A CA 1
ATOM 816 C C . GLN A 1 103 ? 1.446 8.495 -8.169 1.00 90.94 103 GLN A C 1
ATOM 818 O O . GLN A 1 103 ? 0.675 9.449 -8.147 1.00 90.94 103 GLN A O 1
ATOM 823 N N . PHE A 1 104 ? 1.029 7.236 -8.354 1.00 92.12 104 PHE A N 1
ATOM 824 C CA . PHE A 1 104 ? -0.378 6.881 -8.553 1.00 92.12 104 PHE A CA 1
ATOM 825 C C . PHE A 1 104 ? -1.233 7.272 -7.343 1.00 92.12 104 PHE A C 1
ATOM 827 O O . PHE A 1 104 ? -2.233 7.974 -7.488 1.00 92.12 104 PHE A O 1
ATOM 834 N N . VAL A 1 105 ? -0.812 6.881 -6.135 1.00 92.94 105 VAL A N 1
ATOM 835 C CA . VAL A 1 105 ? -1.561 7.191 -4.909 1.00 92.94 105 VAL A CA 1
ATOM 836 C C . VAL A 1 105 ? -1.584 8.694 -4.646 1.00 92.94 105 VAL A C 1
ATOM 838 O O . VAL A 1 105 ? -2.633 9.244 -4.312 1.00 92.94 105 VAL A O 1
ATOM 841 N N . ARG A 1 106 ? -0.450 9.379 -4.842 1.00 92.50 106 ARG A N 1
ATOM 842 C CA . ARG A 1 106 ? -0.383 10.835 -4.708 1.00 92.50 106 ARG A CA 1
ATOM 843 C C . ARG A 1 106 ? -1.317 11.531 -5.691 1.00 92.50 106 ARG A C 1
ATOM 845 O O . ARG A 1 106 ? -2.095 12.378 -5.278 1.00 92.50 106 ARG A O 1
ATOM 852 N N . ARG A 1 107 ? -1.322 11.121 -6.962 1.00 90.75 107 ARG A N 1
ATOM 853 C CA . ARG A 1 107 ? -2.228 11.668 -7.980 1.00 90.75 107 ARG A CA 1
ATOM 854 C C . ARG A 1 107 ? -3.697 11.422 -7.634 1.00 90.75 107 ARG A C 1
ATOM 856 O O . ARG A 1 107 ? -4.516 12.318 -7.816 1.00 90.75 107 ARG A O 1
ATOM 863 N N . ALA A 1 108 ? -4.027 10.238 -7.118 1.00 89.25 108 ALA A N 1
ATOM 864 C CA . ALA A 1 108 ? -5.381 9.902 -6.687 1.00 89.25 108 ALA A CA 1
ATOM 865 C C . ALA A 1 108 ? -5.852 10.742 -5.484 1.00 89.25 108 ALA A C 1
ATOM 867 O O . ALA A 1 108 ? -7.045 11.049 -5.399 1.00 89.25 108 ALA A O 1
ATOM 868 N N . LEU A 1 109 ? -4.932 11.130 -4.589 1.00 89.12 109 LEU A N 1
ATOM 869 C CA . LEU A 1 109 ? -5.207 12.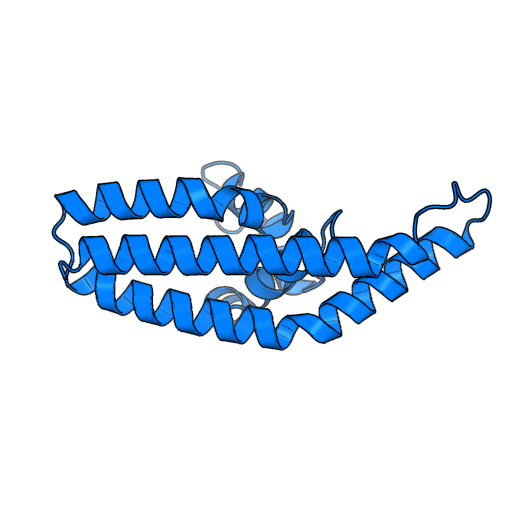039 -3.474 1.00 89.12 109 LEU A CA 1
ATOM 870 C C . LEU A 1 109 ? -5.316 13.501 -3.936 1.00 89.12 109 LEU A C 1
ATOM 872 O O . LEU A 1 109 ? -6.282 14.173 -3.589 1.00 89.12 109 LEU A O 1
ATOM 876 N N . ASP A 1 110 ? -4.354 13.969 -4.732 1.00 87.06 110 ASP A N 1
ATOM 877 C CA . ASP A 1 110 ? -4.214 15.369 -5.159 1.00 87.06 110 ASP A CA 1
ATOM 878 C C . ASP A 1 110 ? -5.151 15.749 -6.319 1.00 87.06 110 ASP A C 1
ATOM 880 O O . ASP A 1 110 ? -5.116 16.888 -6.791 1.00 87.06 110 ASP A O 1
ATOM 884 N N . LYS A 1 111 ? -5.945 14.799 -6.839 1.00 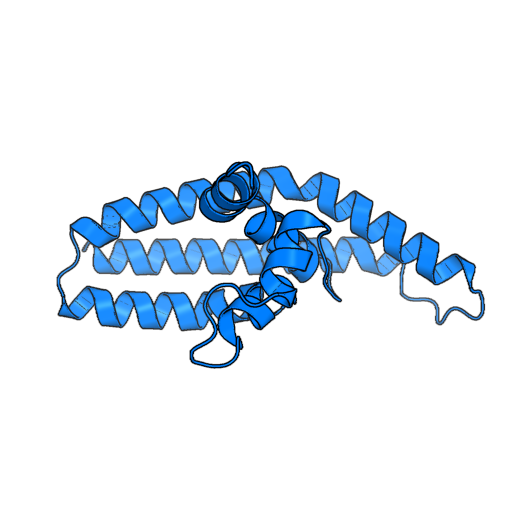76.44 111 LYS A N 1
ATOM 885 C CA . LYS A 1 111 ? -6.809 15.006 -8.011 1.00 76.44 111 LYS A CA 1
ATOM 886 C C . LYS A 1 111 ? -7.606 16.318 -7.887 1.00 76.44 111 LYS A C 1
ATOM 888 O O . LYS A 1 111 ? -8.113 16.610 -6.799 1.00 76.44 111 LYS A O 1
ATOM 893 N N . PRO A 1 112 ? -7.750 17.101 -8.978 1.00 68.75 112 PRO A N 1
ATOM 894 C CA . PRO A 1 112 ? -8.445 18.381 -8.924 1.00 68.75 112 PRO A CA 1
ATOM 895 C C . PRO A 1 112 ? -9.845 18.175 -8.346 1.00 68.75 112 PRO A C 1
ATOM 897 O O . PRO A 1 112 ? -10.616 17.347 -8.843 1.00 68.75 112 PRO A O 1
ATOM 900 N N . LEU A 1 113 ? -10.147 18.890 -7.260 1.00 55.03 113 LEU A N 1
ATOM 901 C CA . LEU A 1 113 ? -11.416 18.779 -6.547 1.00 55.03 113 LEU A CA 1
ATOM 902 C C . LEU A 1 113 ? -12.576 18.961 -7.539 1.00 55.03 113 LEU A C 1
ATOM 904 O O . LEU A 1 113 ? -12.731 20.028 -8.126 1.00 55.03 113 LEU A O 1
ATOM 908 N N . GLY A 1 114 ? -13.376 17.909 -7.732 1.00 56.44 114 GLY A N 1
ATOM 909 C CA . GLY A 1 114 ? -14.594 17.945 -8.549 1.00 56.44 114 GLY A CA 1
ATOM 910 C C . GLY A 1 114 ? -14.553 17.182 -9.876 1.00 56.44 114 GLY A C 1
ATOM 911 O O . GLY A 1 114 ? -15.615 16.997 -10.466 1.00 56.44 114 GLY A O 1
ATOM 912 N N . TYR A 1 115 ? -13.401 16.676 -10.337 1.00 65.81 115 TYR A N 1
ATOM 913 C CA . TYR A 1 115 ? -13.365 15.865 -11.563 1.00 65.81 115 TYR A CA 1
ATOM 914 C C . TYR A 1 115 ? -13.501 14.368 -11.247 1.00 65.81 115 TYR A C 1
ATOM 916 O O . TYR A 1 115 ? -12.549 13.690 -10.847 1.00 65.81 115 TYR A O 1
ATOM 924 N N . ALA A 1 116 ? -14.716 13.839 -11.398 1.00 66.19 116 ALA A N 1
ATOM 925 C CA . ALA A 1 116 ? -14.930 12.397 -11.408 1.00 66.19 116 ALA A CA 1
ATOM 926 C C . ALA A 1 116 ? -14.230 11.794 -12.638 1.00 66.19 116 ALA A C 1
ATOM 928 O O . ALA A 1 116 ? -14.431 12.263 -13.753 1.00 66.19 116 ALA A O 1
ATOM 929 N N . GLY A 1 117 ? -13.410 10.759 -12.434 1.00 71.06 117 GLY A N 1
ATOM 930 C CA . GLY A 1 117 ? -12.689 10.103 -13.528 1.00 71.06 117 GLY A CA 1
ATOM 931 C C . GLY A 1 117 ? -11.489 10.894 -14.053 1.00 71.06 117 GLY A C 1
ATOM 932 O O . GLY A 1 117 ? -11.330 10.984 -15.266 1.00 71.06 117 GLY A O 1
ATOM 933 N N . ASP A 1 118 ? -10.657 11.453 -13.157 1.00 86.38 118 ASP A N 1
ATOM 934 C CA . ASP A 1 118 ? -9.373 12.077 -13.521 1.00 86.38 118 ASP A CA 1
ATOM 935 C C . ASP A 1 118 ? -8.645 11.229 -14.568 1.00 86.38 118 ASP A C 1
ATOM 937 O O . ASP A 1 118 ? -8.314 10.066 -14.318 1.00 86.38 118 ASP A O 1
ATOM 941 N N . PHE A 1 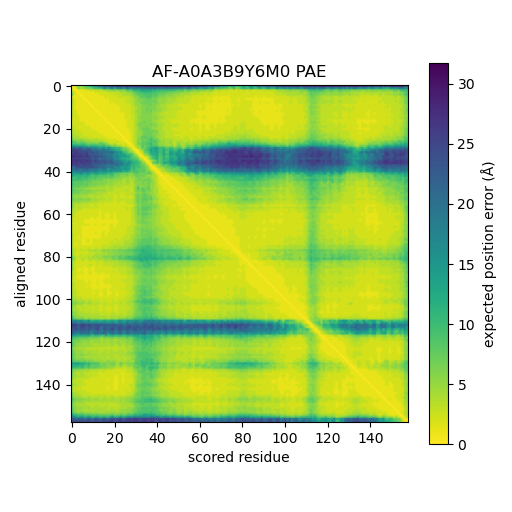119 ? -8.449 11.814 -15.753 1.00 86.88 119 PHE A N 1
ATOM 942 C CA . PHE A 1 119 ? -7.907 11.095 -16.899 1.00 86.88 119 PHE A CA 1
ATOM 943 C C . PHE A 1 119 ? -6.542 10.488 -16.573 1.00 86.88 119 PHE A C 1
ATOM 945 O O . PHE A 1 119 ? -6.312 9.332 -16.898 1.00 86.88 119 PHE A O 1
ATOM 952 N N . GLY A 1 120 ? -5.683 11.220 -15.856 1.00 88.50 120 GLY A N 1
ATOM 953 C CA . GLY A 1 120 ? -4.363 10.726 -15.472 1.00 88.50 120 GLY A CA 1
ATOM 954 C C . GLY A 1 120 ? -4.439 9.538 -14.511 1.00 88.50 120 GLY A C 1
ATOM 955 O O . GLY A 1 120 ? -3.744 8.548 -14.704 1.00 88.50 120 GLY A O 1
ATOM 956 N N . VAL A 1 121 ? -5.318 9.586 -13.505 1.00 89.69 121 VAL A N 1
ATOM 957 C CA . VAL A 1 121 ? -5.551 8.440 -12.605 1.00 89.69 121 VAL A CA 1
ATOM 958 C C . VAL A 1 121 ? -6.067 7.227 -13.383 1.00 89.69 121 VAL A C 1
ATOM 960 O O . VAL A 1 121 ? -5.592 6.118 -13.149 1.00 89.69 121 VAL A O 1
ATOM 963 N N . ASN A 1 122 ? -7.006 7.425 -14.313 1.00 89.94 122 ASN A N 1
ATOM 964 C CA . ASN A 1 122 ? -7.535 6.352 -15.157 1.00 89.94 122 ASN A CA 1
ATOM 965 C C . ASN A 1 122 ? -6.462 5.770 -16.085 1.00 89.94 122 ASN A C 1
ATOM 967 O O . ASN A 1 122 ? -6.328 4.554 -16.168 1.00 89.94 122 ASN A O 1
ATOM 971 N N . GLU A 1 123 ? -5.683 6.620 -16.748 1.00 91.31 123 GLU A N 1
ATOM 972 C CA . GLU A 1 123 ? -4.584 6.214 -17.622 1.00 91.31 123 GLU A CA 1
ATOM 973 C C . GLU A 1 123 ? -3.558 5.376 -16.853 1.00 91.31 123 GLU A C 1
ATOM 975 O O . GLU A 1 123 ? -3.246 4.266 -17.273 1.00 91.31 123 GLU A O 1
ATOM 980 N N . MET A 1 124 ? -3.125 5.828 -15.671 1.00 92.19 124 MET A N 1
ATOM 981 C CA . MET A 1 124 ? -2.227 5.058 -14.799 1.00 92.19 124 MET A CA 1
ATOM 982 C C . MET A 1 124 ? -2.842 3.716 -14.371 1.00 92.19 124 MET A C 1
ATOM 984 O O . MET A 1 124 ? -2.147 2.699 -14.330 1.00 92.19 124 MET A O 1
ATOM 988 N N . LEU A 1 125 ? -4.146 3.701 -14.069 1.00 91.88 125 LEU A N 1
ATOM 989 C CA . LEU A 1 125 ? -4.889 2.488 -13.729 1.00 91.88 125 LEU A CA 1
ATOM 990 C C . LEU A 1 125 ? -4.854 1.467 -14.863 1.00 91.88 125 LEU A C 1
ATOM 992 O O . LEU A 1 125 ? -4.578 0.305 -14.571 1.00 91.88 125 LEU A O 1
ATOM 996 N N . PHE A 1 126 ? -5.136 1.880 -16.104 1.00 91.88 126 PHE A N 1
ATOM 997 C CA . PHE A 1 126 ? -5.167 1.007 -17.283 1.00 91.88 126 PHE A CA 1
ATOM 998 C C . PHE A 1 126 ? -3.773 0.606 -17.768 1.00 91.88 126 PHE A C 1
ATOM 1000 O O . PHE A 1 126 ? -3.593 -0.548 -18.150 1.00 91.88 126 PHE A O 1
ATOM 1007 N N . ASP A 1 127 ? -2.789 1.508 -17.704 1.00 93.19 127 ASP A N 1
ATOM 1008 C CA . ASP A 1 127 ? -1.399 1.192 -18.046 1.00 93.19 127 ASP A CA 1
ATOM 1009 C C . ASP A 1 127 ? -0.823 0.136 -17.089 1.00 93.19 127 ASP A C 1
ATOM 1011 O O . ASP A 1 127 ? -0.029 -0.711 -17.491 1.00 93.19 127 ASP A O 1
ATOM 1015 N N . ASN A 1 128 ? -1.272 0.147 -15.824 1.00 92.50 128 ASN A N 1
ATOM 1016 C CA . ASN A 1 128 ? -0.910 -0.827 -14.791 1.00 92.50 128 ASN A CA 1
ATOM 1017 C C . ASN A 1 128 ? 0.612 -1.012 -14.640 1.00 92.50 128 ASN A C 1
ATOM 1019 O O . ASN A 1 128 ? 1.099 -2.108 -14.356 1.00 92.50 128 ASN A O 1
ATOM 1023 N N . LYS A 1 129 ? 1.374 0.069 -14.834 1.00 91.50 129 LYS A N 1
ATOM 1024 C CA . LYS A 1 129 ? 2.826 0.082 -14.660 1.00 91.50 129 LYS A CA 1
ATOM 1025 C C . LYS A 1 129 ? 3.186 0.689 -13.305 1.00 91.50 129 LYS A C 1
ATOM 1027 O O . LYS A 1 129 ? 2.961 1.885 -13.093 1.00 91.50 129 LYS A O 1
ATOM 1032 N N . PRO A 1 130 ? 3.762 -0.097 -12.379 1.00 89.19 130 PRO A N 1
ATOM 1033 C CA . PRO A 1 130 ? 4.273 0.440 -11.128 1.00 89.19 130 PRO A CA 1
ATOM 1034 C C . PRO A 1 130 ? 5.321 1.521 -11.394 1.00 89.19 130 PRO A C 1
ATOM 1036 O O . PRO A 1 130 ? 6.268 1.326 -12.152 1.00 89.19 130 PRO A O 1
ATOM 1039 N N . CYS A 1 131 ? 5.157 2.664 -10.741 1.00 84.38 131 CYS A N 1
ATOM 1040 C CA . CYS A 1 131 ? 6.044 3.817 -10.864 1.00 84.38 131 CYS A CA 1
ATOM 1041 C C . CYS A 1 131 ? 6.459 4.331 -9.484 1.00 84.38 131 CYS A C 1
ATOM 1043 O O . CYS A 1 131 ? 5.709 4.216 -8.512 1.00 84.38 131 CYS A O 1
ATOM 1045 N N . GLY A 1 132 ? 7.662 4.897 -9.399 1.00 83.81 132 GLY A N 1
ATOM 1046 C CA . GLY A 1 132 ? 8.239 5.354 -8.141 1.00 83.81 132 GLY A CA 1
ATOM 1047 C C . GLY A 1 132 ? 9.751 5.558 -8.227 1.00 83.81 132 GLY A C 1
ATOM 1048 O O . GLY A 1 132 ? 10.426 4.898 -9.023 1.00 83.81 132 GLY A O 1
ATOM 1049 N N . VAL A 1 133 ? 10.271 6.486 -7.422 1.00 80.69 133 VAL A N 1
ATOM 1050 C CA . VAL A 1 133 ? 11.705 6.835 -7.371 1.00 80.69 133 VAL A CA 1
ATOM 1051 C C . VAL A 1 133 ? 12.516 5.883 -6.485 1.00 80.69 133 VAL A C 1
ATOM 1053 O O . VAL A 1 133 ? 13.703 5.684 -6.721 1.00 80.69 133 VAL A O 1
ATOM 1056 N N . SER A 1 134 ? 11.874 5.266 -5.491 1.00 85.81 134 SER A N 1
ATOM 1057 C CA . SER A 1 134 ? 12.454 4.263 -4.588 1.00 85.81 134 SER A CA 1
ATOM 1058 C C . SER A 1 134 ? 11.809 2.886 -4.812 1.00 85.81 134 SER A C 1
ATOM 1060 O O . SER A 1 134 ? 10.652 2.826 -5.245 1.00 85.81 134 SER A O 1
ATOM 1062 N N . PRO A 1 135 ? 12.478 1.762 -4.487 1.00 89.31 135 PRO A N 1
ATOM 1063 C CA . PRO A 1 135 ? 11.853 0.441 -4.570 1.00 89.31 135 PRO A CA 1
ATOM 1064 C C . PRO A 1 135 ? 10.581 0.333 -3.736 1.00 89.31 135 PRO A C 1
ATOM 1066 O O . PRO A 1 135 ? 9.583 -0.181 -4.232 1.00 89.31 135 PRO A O 1
ATOM 1069 N N . ILE A 1 136 ? 10.576 0.881 -2.512 1.00 93.12 136 ILE A N 1
ATOM 1070 C CA . ILE A 1 136 ? 9.380 0.862 -1.666 1.00 93.12 136 ILE A CA 1
ATOM 1071 C C . ILE A 1 136 ? 8.221 1.605 -2.338 1.00 93.12 136 ILE A C 1
ATOM 1073 O O . ILE A 1 136 ? 7.105 1.096 -2.377 1.00 93.12 136 ILE A O 1
ATOM 1077 N N . SER A 1 137 ? 8.480 2.755 -2.975 1.00 93.06 137 SER A N 1
ATOM 1078 C CA . SER A 1 137 ? 7.438 3.499 -3.688 1.00 93.06 137 SER A CA 1
ATOM 1079 C C . SER A 1 137 ? 6.868 2.720 -4.876 1.00 93.06 137 SER A C 1
ATOM 1081 O O . SER A 1 137 ? 5.666 2.793 -5.124 1.00 93.06 137 SER A O 1
ATOM 1083 N N . ARG A 1 138 ? 7.693 1.924 -5.571 1.00 92.94 138 ARG A N 1
ATOM 1084 C CA . ARG A 1 138 ? 7.256 1.055 -6.675 1.00 92.94 138 ARG A CA 1
ATOM 1085 C C . ARG A 1 138 ? 6.456 -0.143 -6.193 1.00 92.94 138 ARG A C 1
ATOM 1087 O O . ARG A 1 138 ? 5.435 -0.441 -6.799 1.00 92.94 138 ARG A O 1
ATOM 1094 N N . LEU A 1 139 ? 6.870 -0.779 -5.100 1.00 95.81 139 LEU A N 1
ATOM 1095 C CA . LEU A 1 139 ? 6.113 -1.853 -4.457 1.00 95.81 139 LEU A CA 1
ATOM 1096 C C . LEU A 1 139 ? 4.727 -1.368 -4.009 1.00 95.81 139 LEU A C 1
ATOM 1098 O O . LEU A 1 139 ? 3.710 -1.975 -4.333 1.00 95.81 139 LEU A O 1
ATOM 1102 N N . ILE A 1 140 ? 4.672 -0.218 -3.335 1.00 96.75 140 ILE A N 1
ATOM 1103 C CA . ILE A 1 140 ? 3.418 0.428 -2.932 1.00 96.75 140 ILE A CA 1
ATOM 1104 C C . ILE A 1 140 ? 2.568 0.797 -4.154 1.00 96.75 140 ILE A C 1
ATOM 1106 O O . ILE A 1 140 ? 1.355 0.600 -4.145 1.00 96.75 140 ILE A O 1
ATOM 1110 N N . SER A 1 141 ? 3.191 1.307 -5.219 1.00 95.69 141 SER A N 1
ATOM 1111 C CA . SER A 1 141 ? 2.514 1.608 -6.484 1.00 95.69 141 SER A CA 1
ATOM 1112 C C . SER A 1 141 ? 1.921 0.349 -7.118 1.00 95.69 141 SER A C 1
ATOM 1114 O O . SER A 1 141 ? 0.753 0.349 -7.499 1.00 95.69 141 SER A O 1
ATOM 1116 N N . HIS A 1 142 ? 2.680 -0.749 -7.148 1.00 95.88 142 HIS A N 1
ATOM 1117 C CA . HIS A 1 142 ? 2.212 -2.047 -7.620 1.00 95.88 142 HIS A CA 1
ATOM 1118 C C . HIS A 1 142 ? 1.013 -2.541 -6.806 1.00 95.88 142 HIS A C 1
ATOM 1120 O O . HIS A 1 142 ? -0.006 -2.896 -7.398 1.00 95.88 142 HIS A O 1
ATOM 1126 N N . TYR A 1 143 ? 1.105 -2.521 -5.473 1.00 96.81 143 TYR A N 1
ATOM 1127 C CA . TYR A 1 143 ? 0.001 -2.898 -4.590 1.00 96.81 143 TYR A CA 1
ATOM 1128 C C . TYR A 1 143 ? -1.246 -2.042 -4.853 1.00 96.81 143 TYR A C 1
ATOM 1130 O O . TYR A 1 143 ? -2.326 -2.573 -5.103 1.00 96.81 143 TYR A O 1
ATOM 1138 N N . ALA A 1 144 ? -1.104 -0.714 -4.881 1.00 95.50 144 ALA A N 1
ATOM 1139 C CA . ALA A 1 144 ? -2.222 0.203 -5.089 1.00 95.50 144 ALA A CA 1
ATOM 1140 C C . ALA A 1 144 ? -2.893 0.028 -6.462 1.00 95.50 144 ALA A C 1
ATOM 1142 O O . ALA A 1 144 ? -4.118 0.087 -6.555 1.00 95.50 144 ALA A O 1
ATOM 1143 N N . LEU A 1 145 ? -2.111 -0.224 -7.517 1.00 95.44 145 LEU A N 1
ATOM 1144 C CA . LEU A 1 145 ? -2.622 -0.502 -8.861 1.00 95.44 145 LEU A CA 1
ATOM 1145 C C . LEU A 1 145 ? -3.282 -1.880 -8.973 1.00 95.44 145 LEU A C 1
ATOM 1147 O O . LEU A 1 145 ? -4.063 -2.097 -9.898 1.00 95.44 145 LEU A O 1
ATOM 1151 N N . ASN A 1 146 ? -2.993 -2.816 -8.069 1.00 95.25 146 ASN A N 1
ATOM 1152 C CA . ASN A 1 146 ? -3.462 -4.199 -8.154 1.00 95.25 146 ASN A CA 1
ATOM 1153 C C . ASN A 1 146 ? -4.338 -4.633 -6.979 1.00 95.25 146 ASN A C 1
ATOM 1155 O O . ASN A 1 146 ? -4.655 -5.815 -6.887 1.00 95.25 146 ASN A O 1
ATOM 1159 N N . ASN A 1 147 ? -4.793 -3.709 -6.132 1.00 92.88 147 ASN A N 1
ATOM 1160 C CA . ASN A 1 147 ? -5.754 -4.004 -5.072 1.00 92.88 147 ASN A CA 1
ATOM 1161 C C . ASN A 1 147 ? -7.167 -4.278 -5.629 1.00 92.88 147 ASN A C 1
ATOM 1163 O O . ASN A 1 147 ? -7.451 -4.072 -6.814 1.00 92.88 147 ASN A O 1
ATOM 1167 N N . GLY A 1 148 ? -8.074 -4.748 -4.765 1.00 90.44 148 GLY A N 1
ATOM 1168 C CA . GLY A 1 148 ? -9.455 -5.083 -5.137 1.00 90.44 148 GLY A CA 1
ATOM 1169 C C . GLY A 1 148 ? -10.165 -3.990 -5.955 1.00 90.44 148 GLY A C 1
ATOM 1170 O O . GLY A 1 148 ? -10.588 -4.276 -7.079 1.00 90.44 148 GLY A O 1
ATOM 1171 N N . PRO A 1 149 ? -10.255 -2.743 -5.454 1.00 89.50 149 PRO A N 1
ATOM 1172 C CA . PRO A 1 149 ? -10.883 -1.636 -6.176 1.00 89.50 149 PRO A CA 1
ATOM 1173 C C . PRO A 1 149 ? -10.252 -1.319 -7.538 1.00 89.50 149 PRO A C 1
ATOM 1175 O O . PRO A 1 149 ? -10.981 -1.134 -8.512 1.00 89.50 149 PRO A O 1
ATOM 1178 N N . ALA A 1 150 ? -8.920 -1.283 -7.639 1.00 91.69 150 ALA A N 1
ATOM 1179 C CA . ALA A 1 150 ? -8.223 -0.976 -8.887 1.00 91.69 150 ALA A CA 1
ATOM 1180 C C . ALA A 1 150 ? -8.454 -2.056 -9.957 1.00 91.69 150 ALA A C 1
ATOM 1182 O O . ALA A 1 150 ? -8.774 -1.742 -11.107 1.00 91.69 150 ALA A O 1
ATOM 1183 N N . ARG A 1 151 ? -8.375 -3.336 -9.563 1.00 93.19 151 ARG A N 1
ATOM 1184 C CA . ARG A 1 151 ? -8.697 -4.475 -10.438 1.00 93.19 151 ARG A CA 1
ATOM 1185 C C . ARG A 1 151 ? -10.153 -4.434 -10.892 1.00 93.19 151 ARG A C 1
ATOM 1187 O O . ARG A 1 151 ? -10.425 -4.605 -12.077 1.00 93.19 151 ARG A O 1
ATOM 1194 N N . ALA A 1 152 ? -11.079 -4.177 -9.968 1.00 91.19 152 ALA A N 1
ATOM 1195 C CA . ALA A 1 152 ? -12.502 -4.086 -10.277 1.00 91.19 152 ALA A CA 1
ATOM 1196 C C . ALA A 1 152 ? -12.804 -2.937 -11.247 1.00 91.19 152 ALA A C 1
ATOM 1198 O O . ALA A 1 152 ? -13.611 -3.110 -12.154 1.00 91.19 152 ALA A O 1
ATOM 1199 N N . HIS A 1 153 ? -12.143 -1.785 -11.093 1.00 89.06 153 HIS A N 1
ATOM 1200 C CA . HIS A 1 153 ? -12.301 -0.648 -12.001 1.00 89.06 153 HIS A CA 1
ATOM 1201 C C . HIS A 1 153 ? -11.828 -0.975 -13.418 1.00 89.06 153 HIS A C 1
ATOM 1203 O O . HIS A 1 153 ? -12.584 -0.760 -14.358 1.00 89.06 153 HIS A O 1
ATOM 1209 N N . ARG A 1 154 ? -10.637 -1.571 -13.573 1.00 91.25 154 ARG A N 1
ATOM 1210 C CA . ARG A 1 154 ? -10.146 -2.049 -14.880 1.00 91.25 154 ARG A CA 1
ATOM 1211 C C . ARG A 1 154 ? -11.016 -3.149 -15.497 1.00 91.25 154 ARG A C 1
ATOM 1213 O O . ARG A 1 154 ? -11.079 -3.259 -16.714 1.00 91.25 154 ARG A O 1
ATOM 1220 N N . GLY A 1 155 ? -11.633 -3.989 -14.665 1.00 87.56 155 GLY A N 1
ATOM 1221 C CA . GLY A 1 155 ? -12.484 -5.102 -15.095 1.00 87.56 155 GLY A CA 1
ATOM 1222 C C . GLY A 1 155 ? -13.879 -4.683 -15.564 1.00 87.56 155 GLY A C 1
ATOM 1223 O O . GLY A 1 155 ? -14.604 -5.503 -16.127 1.00 87.56 155 GLY A O 1
ATOM 1224 N N . ARG A 1 156 ? -14.266 -3.419 -15.358 1.00 82.19 156 ARG A N 1
ATOM 1225 C CA . ARG A 1 156 ? -15.443 -2.841 -16.009 1.00 82.19 156 ARG A CA 1
ATOM 1226 C C . ARG A 1 156 ? -15.088 -2.681 -17.486 1.00 82.19 156 ARG A C 1
ATOM 1228 O O . ARG A 1 156 ? -14.303 -1.801 -17.825 1.00 82.19 156 ARG A O 1
ATOM 1235 N N . MET A 1 157 ? -15.608 -3.561 -18.346 1.00 58.38 157 MET A N 1
ATOM 1236 C CA . MET A 1 157 ? -15.536 -3.327 -19.791 1.00 58.38 157 MET A CA 1
ATOM 1237 C C . MET A 1 157 ? -16.109 -1.925 -20.080 1.00 58.38 157 MET A C 1
ATOM 1239 O O . MET A 1 157 ? -17.142 -1.597 -19.485 1.00 58.38 157 MET A O 1
ATOM 1243 N N . PRO A 1 158 ? -15.433 -1.093 -20.893 1.00 58.88 158 PRO A N 1
ATOM 1244 C CA . PRO A 1 158 ? -15.951 0.217 -21.278 1.00 58.88 158 PRO A CA 1
ATOM 1245 C C . PRO A 1 158 ? -17.241 0.112 -22.098 1.00 58.88 158 PRO A C 1
ATOM 1247 O O . PRO A 1 158 ? -17.419 -0.906 -22.809 1.00 58.88 158 PRO A O 1
#

Radius of gyration: 17.78 Å; Cα contacts (8 Å, |Δi|>4): 120; chains: 1; bounding box: 47×30×46 Å

Mean predicted aligned error: 5.88 Å

Secondary structure (DSSP, 8-state):
--HHHHHHHHHHHHHHHHHHHHHHHHHHHHHHH-S---STHHHHHHHHHHHHHHHHHHHHHHHHHHHHHHHHHHHHTT--HHHHHHHHHHHHHHHHHHHTTSHHHHHHHH--TT-TT-HHHHHHHHH-----SSHHHHHHHHHHHHSHHHHHHHHS--